Protein AF-A0A7Y8X0R3-F1 (afdb_monomer_lite)

pLDDT: mean 79.7, std 10.76, range [42.5, 95.06]

Sequence (80 aa):
MEALREVATACGWTERYACDDLGNLAHTTVPDHPSNGDHEPGGTLIRRVGRTLYEHDGRGRLVRRVGELLGGQRRTRAFT

Radius of gyration: 17.16 Å; chains: 1; bounding box: 36×33×45 Å

Secondary structure (DSSP, 8-state):
---EEEEEEETTEEEEEEE-TTS-EEEEE-TT-TT-EE---------EETTEEEEE-TTS-EEEEEEE-TTS-EEEEE--

Foldseek 3Di:
DDWDWDWDDDDNWIKIFTADPVRATQAIDGPPDPRHGGDDCPDPADQDDDQKGFDADPVRHTAKIWGQDPVRDIDIDGDD

Structure (mmCIF, N/CA/C/O backbone):
data_AF-A0A7Y8X0R3-F1
#
_entry.id   AF-A0A7Y8X0R3-F1
#
loop_
_atom_site.group_PDB
_atom_site.id
_atom_site.type_symbol
_atom_site.label_atom_id
_atom_site.label_alt_id
_atom_site.label_comp_id
_atom_site.label_asym_id
_atom_site.label_entity_id
_atom_site.label_seq_id
_atom_site.pdbx_PDB_ins_code
_atom_site.Cartn_x
_atom_site.Cartn_y
_atom_site.Cartn_z
_atom_site.occupancy
_atom_site.B_iso_or_equiv
_atom_site.auth_seq_id
_atom_site.auth_comp_id
_atom_site.auth_asym_id
_atom_site.auth_atom_id
_atom_site.pdbx_PDB_model_num
ATOM 1 N N . MET A 1 1 ? -4.203 -10.169 -21.802 1.00 42.50 1 MET A N 1
ATOM 2 C CA . MET A 1 1 ? -4.295 -9.587 -20.450 1.00 42.50 1 MET A CA 1
ATOM 3 C C . MET A 1 1 ? -3.546 -8.276 -20.498 1.00 42.50 1 MET A C 1
ATOM 5 O O . MET A 1 1 ? -2.413 -8.271 -20.966 1.00 42.50 1 MET A O 1
ATOM 9 N N . GLU A 1 2 ? -4.220 -7.176 -20.193 1.00 44.53 2 GLU A N 1
ATOM 10 C CA . GLU A 1 2 ? -3.741 -5.819 -20.457 1.00 44.53 2 GLU A CA 1
ATOM 11 C C . GLU A 1 2 ? -3.416 -5.166 -19.112 1.00 44.53 2 GLU A C 1
ATOM 13 O O . GLU A 1 2 ? -4.317 -4.867 -18.340 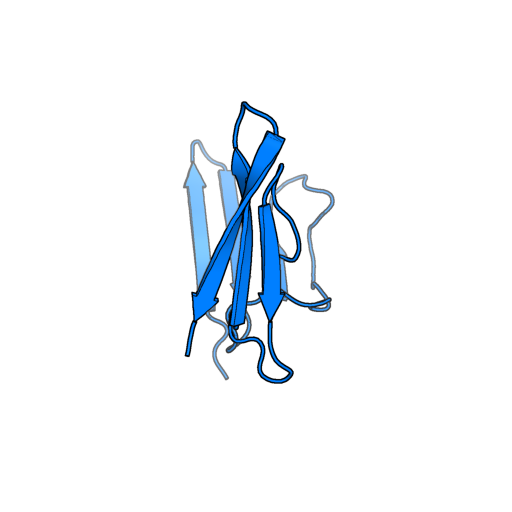1.00 44.53 2 GLU A O 1
ATOM 18 N N . ALA A 1 3 ? -2.127 -5.025 -18.794 1.00 56.00 3 ALA A N 1
ATOM 19 C CA . ALA A 1 3 ? -1.699 -4.372 -17.560 1.00 56.00 3 ALA A CA 1
ATOM 20 C C . ALA A 1 3 ? -2.186 -2.916 -17.544 1.00 56.00 3 ALA A C 1
ATOM 22 O O . ALA A 1 3 ? -2.005 -2.198 -18.534 1.00 56.00 3 ALA A O 1
ATOM 23 N N . LEU A 1 4 ? -2.772 -2.476 -16.429 1.00 58.81 4 LEU A N 1
ATOM 24 C CA . LEU A 1 4 ? -3.174 -1.084 -16.232 1.00 58.81 4 LEU A CA 1
ATOM 25 C C . LEU A 1 4 ? -1.913 -0.217 -16.153 1.00 58.81 4 LEU A C 1
ATOM 27 O O . LEU A 1 4 ? -1.033 -0.464 -15.329 1.00 58.81 4 LEU A O 1
ATOM 31 N N . ARG A 1 5 ? -1.805 0.767 -17.051 1.00 67.31 5 ARG A N 1
ATOM 32 C CA . ARG A 1 5 ? -0.630 1.637 -17.190 1.00 67.31 5 ARG A CA 1
ATOM 33 C C . ARG A 1 5 ? -0.947 3.024 -16.653 1.00 67.31 5 ARG A C 1
ATOM 35 O O . ARG A 1 5 ? -1.774 3.724 -17.233 1.00 67.31 5 ARG A O 1
ATOM 42 N N . GLU A 1 6 ? -0.255 3.428 -15.597 1.00 74.69 6 GLU A N 1
ATOM 43 C CA . GLU A 1 6 ? -0.266 4.804 -15.106 1.00 74.69 6 GLU A CA 1
ATOM 44 C C . GLU A 1 6 ? 1.007 5.521 -15.574 1.00 74.69 6 GLU A C 1
ATOM 46 O O . GLU A 1 6 ? 2.110 4.969 -15.523 1.00 74.69 6 GLU A O 1
ATOM 51 N N . VAL A 1 7 ? 0.850 6.745 -16.082 1.00 78.69 7 VAL A N 1
ATOM 52 C CA . VAL A 1 7 ? 1.954 7.572 -16.580 1.00 78.69 7 VAL A CA 1
ATOM 53 C C . VAL A 1 7 ? 1.867 8.940 -15.921 1.00 78.69 7 VAL A C 1
ATOM 55 O O . VAL A 1 7 ? 0.883 9.655 -16.108 1.00 78.69 7 VAL A O 1
ATOM 58 N N . ALA A 1 8 ? 2.913 9.313 -15.188 1.00 77.62 8 ALA A N 1
ATOM 59 C CA . ALA A 1 8 ? 3.064 10.644 -14.613 1.00 77.62 8 ALA A CA 1
ATOM 60 C C . ALA A 1 8 ? 4.122 11.423 -15.403 1.00 77.62 8 ALA A C 1
ATOM 62 O O . ALA A 1 8 ? 5.145 10.875 -15.818 1.00 77.62 8 ALA A O 1
ATOM 63 N N . THR A 1 9 ? 3.878 12.707 -15.669 1.00 80.00 9 THR A N 1
ATOM 64 C CA . THR A 1 9 ? 4.821 13.566 -16.402 1.00 80.00 9 THR A CA 1
ATOM 65 C C . THR A 1 9 ? 4.931 14.926 -15.730 1.00 80.00 9 THR A C 1
ATOM 67 O O . THR A 1 9 ? 3.921 15.584 -15.490 1.00 80.00 9 THR A O 1
ATOM 70 N N . ALA A 1 10 ? 6.162 15.362 -15.459 1.00 70.69 10 ALA A N 1
ATOM 71 C CA . ALA A 1 10 ? 6.460 16.686 -14.922 1.00 70.69 10 ALA A CA 1
ATOM 72 C C . ALA A 1 10 ? 7.850 17.147 -15.382 1.00 70.69 10 ALA A C 1
ATOM 74 O O . ALA A 1 10 ? 8.803 16.383 -15.314 1.00 70.69 10 ALA A O 1
ATOM 75 N N . CYS A 1 11 ? 7.977 18.396 -15.842 1.00 78.62 11 CYS A N 1
ATOM 76 C CA . CYS A 1 11 ? 9.263 19.065 -16.109 1.00 78.62 11 CYS A CA 1
ATOM 77 C C . CYS A 1 11 ? 10.302 18.236 -16.903 1.00 78.62 11 CYS A C 1
ATOM 79 O O . CYS A 1 11 ? 11.476 18.213 -16.549 1.00 78.62 11 CYS A O 1
ATOM 81 N N . GLY A 1 12 ? 9.883 17.550 -17.974 1.00 79.25 12 GLY A N 1
ATOM 82 C CA . GLY A 1 12 ? 10.780 16.733 -18.811 1.00 79.25 12 GLY A CA 1
ATOM 83 C C . GLY A 1 12 ? 11.084 15.336 -18.260 1.00 79.25 12 GLY A C 1
ATOM 84 O O . GLY A 1 12 ? 11.835 14.584 -18.875 1.00 79.25 12 GLY A O 1
ATOM 85 N N . TRP A 1 13 ? 10.474 14.970 -17.137 1.00 74.88 13 TRP A N 1
ATOM 86 C CA . TRP A 1 13 ? 10.576 13.659 -16.521 1.00 74.88 13 TRP A CA 1
ATOM 87 C C . TRP A 1 13 ? 9.278 12.873 -16.706 1.00 74.88 13 TRP A C 1
ATOM 89 O O . TRP A 1 13 ? 8.177 13.432 -16.676 1.00 74.88 13 TRP A O 1
ATOM 99 N N . THR A 1 14 ? 9.414 11.572 -16.949 1.00 82.06 14 THR A N 1
ATOM 100 C CA . THR A 1 14 ? 8.293 10.660 -17.189 1.00 82.06 14 THR A CA 1
ATOM 101 C C . THR A 1 14 ? 8.491 9.400 -16.373 1.00 82.06 14 THR A C 1
ATOM 103 O O . THR A 1 14 ? 9.475 8.689 -16.563 1.00 82.06 14 THR A O 1
ATOM 106 N N . GLU A 1 15 ? 7.517 9.107 -15.525 1.00 84.50 15 GLU A N 1
ATOM 107 C CA . GLU A 1 15 ? 7.430 7.848 -14.798 1.00 84.50 15 GLU A CA 1
ATOM 108 C C . GLU A 1 15 ? 6.352 6.974 -15.411 1.00 84.50 15 GLU A C 1
ATOM 110 O O . GLU A 1 15 ? 5.299 7.464 -15.837 1.00 84.50 15 GLU A O 1
ATOM 115 N N . ARG A 1 16 ? 6.606 5.669 -15.447 1.00 86.38 16 ARG A N 1
ATOM 116 C CA . ARG A 1 16 ? 5.627 4.679 -15.881 1.00 86.38 16 ARG A CA 1
ATOM 117 C C . ARG A 1 16 ? 5.503 3.592 -14.839 1.00 86.38 16 ARG A C 1
ATOM 119 O O . ARG A 1 16 ? 6.503 3.011 -14.417 1.00 86.38 16 ARG A O 1
ATOM 126 N N . TYR A 1 17 ? 4.261 3.278 -14.524 1.00 81.12 17 TYR A N 1
ATOM 127 C CA . TYR A 1 17 ? 3.893 2.234 -13.592 1.00 81.12 17 TYR A CA 1
ATOM 128 C C . TYR A 1 17 ? 2.939 1.275 -14.294 1.00 81.12 17 TYR A C 1
ATOM 130 O O . TYR A 1 17 ? 1.989 1.700 -14.956 1.00 81.12 17 TYR A O 1
ATOM 138 N N . ALA A 1 18 ? 3.212 -0.021 -14.186 1.00 80.19 18 ALA A N 1
ATOM 139 C CA . ALA A 1 18 ? 2.270 -1.055 -14.579 1.00 80.19 18 ALA A CA 1
ATOM 140 C C . ALA A 1 18 ? 1.749 -1.732 -13.321 1.00 80.19 18 ALA A C 1
ATOM 142 O O . ALA A 1 18 ? 2.541 -2.155 -12.477 1.00 80.19 18 ALA A O 1
ATOM 143 N N . CYS A 1 19 ? 0.432 -1.848 -13.226 1.00 75.88 19 CYS A N 1
ATOM 144 C CA . CYS A 1 19 ? -0.222 -2.589 -12.167 1.00 75.88 19 CYS A CA 1
ATOM 145 C C . CYS A 1 19 ? -0.789 -3.903 -12.708 1.00 75.88 19 CYS A C 1
ATOM 147 O O . CYS A 1 19 ? -1.194 -3.987 -13.873 1.00 75.88 19 CYS A O 1
ATOM 149 N N . ASP A 1 20 ? -0.813 -4.923 -11.856 1.00 73.94 20 ASP A N 1
ATOM 150 C CA . ASP A 1 20 ? -1.559 -6.148 -12.124 1.00 73.94 20 ASP A CA 1
ATOM 151 C C . ASP A 1 20 ? -3.079 -5.931 -11.972 1.00 73.94 20 ASP A C 1
ATOM 153 O O . ASP A 1 20 ? -3.549 -4.859 -11.580 1.00 73.94 20 ASP A O 1
ATOM 157 N N . ASP A 1 21 ? -3.861 -6.968 -12.276 1.00 65.25 21 ASP A N 1
ATOM 158 C CA . ASP A 1 21 ? -5.330 -6.925 -12.234 1.00 65.25 21 ASP A CA 1
ATOM 159 C C . ASP A 1 21 ? -5.900 -6.694 -10.817 1.00 65.25 21 ASP A C 1
ATOM 161 O O . ASP A 1 21 ? -7.075 -6.357 -10.663 1.00 65.25 21 ASP A O 1
ATOM 165 N N . LEU A 1 22 ? -5.086 -6.871 -9.770 1.00 66.50 22 LEU A N 1
ATOM 166 C CA . LEU A 1 22 ? -5.447 -6.626 -8.370 1.00 66.50 22 LEU A CA 1
ATOM 167 C C . LEU A 1 22 ? -5.053 -5.212 -7.910 1.00 66.50 22 LEU A C 1
ATOM 169 O O . LEU A 1 22 ? -5.339 -4.840 -6.770 1.00 66.50 22 LEU A O 1
ATOM 173 N N . GLY A 1 23 ? -4.423 -4.424 -8.786 1.00 67.62 23 GLY A N 1
ATOM 174 C CA . GLY A 1 23 ? -3.945 -3.075 -8.500 1.00 67.62 23 GLY A CA 1
ATOM 175 C C . GLY A 1 23 ? -2.589 -3.037 -7.793 1.00 67.62 23 GLY A C 1
ATOM 176 O O . GLY A 1 23 ? -2.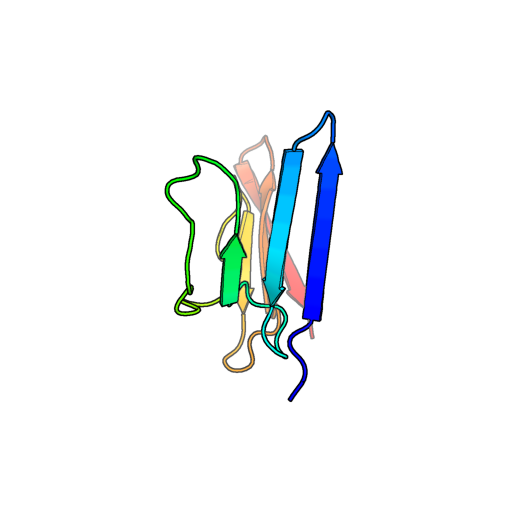225 -1.997 -7.243 1.00 67.62 23 GLY A O 1
ATOM 177 N N . ASN A 1 24 ? -1.835 -4.139 -7.780 1.00 72.31 24 ASN A N 1
ATOM 178 C CA . ASN A 1 24 ? -0.484 -4.158 -7.229 1.00 72.31 24 ASN A CA 1
ATOM 179 C C . ASN A 1 24 ? 0.507 -3.612 -8.253 1.00 72.31 24 ASN A C 1
ATOM 181 O O . ASN A 1 24 ? 0.412 -3.938 -9.434 1.00 72.31 24 ASN A O 1
ATOM 185 N N . LEU A 1 25 ? 1.497 -2.843 -7.794 1.00 76.25 25 LEU A N 1
ATOM 186 C CA . LEU A 1 25 ? 2.592 -2.396 -8.647 1.00 76.25 25 LEU A CA 1
ATOM 187 C C . LEU A 1 25 ? 3.404 -3.610 -9.122 1.00 76.25 25 LEU A C 1
ATOM 189 O O . LEU A 1 25 ? 3.976 -4.328 -8.306 1.00 76.25 25 LEU A O 1
ATOM 193 N N . ALA A 1 26 ? 3.428 -3.825 -10.435 1.00 82.88 26 ALA A N 1
ATOM 194 C CA . ALA A 1 26 ? 4.062 -4.963 -11.097 1.00 82.88 26 ALA A CA 1
ATOM 195 C C . ALA A 1 26 ? 5.311 -4.555 -11.892 1.00 82.88 26 ALA A C 1
ATOM 197 O O . ALA A 1 26 ? 6.225 -5.357 -12.052 1.00 82.88 26 ALA A O 1
ATOM 198 N N . HIS A 1 27 ? 5.376 -3.314 -12.382 1.00 81.19 27 HIS A N 1
ATOM 199 C CA . HIS A 1 27 ? 6.550 -2.800 -13.085 1.00 81.19 27 HIS A CA 1
ATOM 200 C C . HIS A 1 27 ? 6.721 -1.300 -12.875 1.00 81.19 27 HIS A C 1
ATOM 202 O O . HIS A 1 27 ? 5.742 -0.552 -12.905 1.00 81.19 27 HIS A O 1
ATOM 208 N N . THR A 1 28 ? 7.970 -0.859 -12.736 1.00 86.81 28 THR A N 1
ATOM 209 C CA . THR A 1 28 ? 8.329 0.557 -12.600 1.00 86.81 28 THR A CA 1
ATOM 210 C C . THR A 1 28 ? 9.391 0.945 -13.625 1.00 86.81 28 THR A C 1
ATOM 212 O O . THR A 1 28 ? 10.433 0.300 -13.731 1.00 86.81 28 THR A O 1
ATOM 215 N N . THR A 1 29 ? 9.149 2.026 -14.363 1.00 87.88 29 THR A N 1
ATOM 216 C CA . THR A 1 29 ? 10.144 2.674 -15.225 1.00 87.88 29 THR A CA 1
ATOM 217 C C . THR A 1 29 ? 10.231 4.153 -14.877 1.00 87.88 29 THR A C 1
ATOM 219 O O . THR A 1 29 ? 9.359 4.944 -15.236 1.00 87.88 29 THR A O 1
ATOM 222 N N . VAL A 1 30 ? 11.313 4.526 -14.207 1.00 86.12 30 VAL A N 1
ATOM 223 C CA . VAL A 1 30 ? 11.609 5.880 -13.752 1.00 86.12 30 VAL A CA 1
ATOM 224 C C . VAL A 1 30 ? 13.078 6.194 -14.068 1.00 86.12 30 VAL A C 1
ATOM 226 O O . VAL A 1 30 ? 13.969 5.435 -13.683 1.00 86.12 30 VAL A O 1
ATOM 229 N N . PRO A 1 31 ? 13.387 7.285 -14.784 1.00 85.12 31 PRO A N 1
ATOM 230 C CA . PRO A 1 31 ? 14.769 7.672 -15.053 1.00 85.12 31 PRO A CA 1
ATOM 231 C C . PRO A 1 31 ? 15.593 7.809 -13.761 1.00 85.12 31 PRO A C 1
ATOM 233 O O . PRO A 1 31 ? 15.160 8.493 -12.838 1.00 85.12 31 PRO A O 1
ATOM 236 N N . ASP A 1 32 ? 16.772 7.175 -13.726 1.00 83.69 32 ASP A N 1
ATOM 237 C CA . ASP A 1 32 ? 17.755 7.238 -12.624 1.00 83.69 32 ASP A CA 1
ATOM 238 C C . ASP A 1 32 ? 17.264 6.724 -11.250 1.00 83.69 32 ASP A C 1
ATOM 240 O O . ASP A 1 32 ? 17.820 7.064 -10.210 1.00 83.69 32 ASP A O 1
ATOM 244 N N . HIS A 1 33 ? 16.224 5.880 -11.218 1.00 80.25 33 HIS A N 1
ATOM 245 C CA . HIS A 1 33 ? 15.668 5.367 -9.964 1.00 80.25 33 HIS A CA 1
ATOM 246 C C . HIS A 1 33 ? 16.099 3.917 -9.663 1.00 80.25 33 HIS A C 1
ATOM 248 O O . HIS A 1 33 ? 16.003 3.052 -10.541 1.00 80.25 33 HIS A O 1
ATOM 254 N N . PRO A 1 34 ? 16.496 3.591 -8.414 1.00 78.38 34 PRO A N 1
ATOM 255 C CA . PRO A 1 34 ? 16.925 2.239 -8.035 1.00 78.38 34 PRO A CA 1
ATOM 256 C C . PRO A 1 34 ? 15.799 1.192 -8.063 1.00 78.38 34 PRO A C 1
ATOM 258 O O . PRO A 1 34 ? 16.078 -0.001 -8.093 1.00 78.38 34 PRO A O 1
ATOM 261 N N . SER A 1 35 ? 14.535 1.619 -8.065 1.00 74.50 35 SER A N 1
ATOM 262 C CA . SER A 1 35 ? 13.358 0.727 -8.078 1.00 74.50 35 SER A CA 1
ATOM 263 C C . SER A 1 35 ? 12.844 0.367 -9.479 1.00 74.50 35 SER A C 1
ATOM 265 O O . SER A 1 35 ? 11.705 -0.084 -9.607 1.00 74.50 35 SER A O 1
ATOM 267 N N . ASN A 1 36 ? 13.640 0.596 -10.526 1.00 84.00 36 ASN A N 1
ATOM 268 C CA . ASN A 1 36 ? 13.292 0.197 -11.889 1.00 84.00 36 ASN A CA 1
ATOM 269 C C . ASN A 1 36 ? 13.221 -1.322 -12.051 1.00 84.00 36 ASN A C 1
ATOM 271 O O . ASN A 1 36 ? 14.067 -2.044 -11.528 1.00 84.00 36 ASN A O 1
ATOM 275 N N . GLY A 1 37 ? 12.272 -1.784 -12.865 1.00 85.56 37 GLY A N 1
ATOM 276 C CA . GLY A 1 37 ? 12.120 -3.190 -13.232 1.00 85.56 37 GLY A CA 1
ATOM 277 C C . GLY A 1 37 ? 10.811 -3.803 -12.754 1.00 85.56 37 GLY A C 1
ATOM 278 O O . GLY A 1 37 ? 9.886 -3.090 -12.357 1.00 85.56 37 GLY A O 1
ATOM 279 N N . ASP A 1 38 ? 10.741 -5.130 -12.848 1.00 82.44 38 ASP A N 1
ATOM 280 C CA . ASP A 1 38 ? 9.600 -5.928 -12.406 1.00 82.44 38 ASP A CA 1
ATOM 281 C C . ASP A 1 38 ? 9.581 -6.045 -10.880 1.00 82.44 38 ASP A C 1
ATOM 283 O O . ASP A 1 38 ? 10.615 -6.204 -10.230 1.00 82.44 38 ASP A O 1
ATOM 287 N N . HIS A 1 39 ? 8.385 -5.959 -10.309 1.00 73.94 39 HIS A N 1
ATOM 288 C CA . HIS A 1 39 ? 8.148 -6.097 -8.879 1.00 73.94 39 HIS A CA 1
ATOM 289 C C . HIS A 1 39 ? 7.417 -7.415 -8.660 1.00 73.94 39 HIS A C 1
ATOM 291 O O . HIS A 1 39 ? 6.341 -7.625 -9.216 1.00 73.94 39 HIS A O 1
ATOM 297 N N . GLU A 1 40 ? 7.979 -8.299 -7.834 1.00 69.56 40 GLU A N 1
ATOM 298 C CA . GLU A 1 40 ? 7.204 -9.416 -7.298 1.00 69.56 40 GLU A CA 1
ATOM 299 C C . GLU A 1 40 ? 6.257 -8.858 -6.226 1.00 69.56 40 GLU A C 1
ATOM 301 O O . GLU A 1 40 ? 6.727 -8.329 -5.210 1.00 69.56 40 GLU A O 1
ATOM 306 N N . PRO A 1 41 ? 4.928 -8.927 -6.418 1.00 60.88 41 PRO A N 1
ATOM 307 C CA . PRO A 1 41 ? 3.996 -8.368 -5.456 1.00 60.88 41 PRO A CA 1
ATOM 308 C C . PRO A 1 41 ? 4.073 -9.144 -4.133 1.00 60.88 41 PRO A C 1
ATOM 310 O O . PRO A 1 41 ? 3.501 -10.218 -3.969 1.00 60.88 41 PRO A O 1
ATOM 313 N N . GLY A 1 42 ? 4.747 -8.554 -3.143 1.00 57.50 42 GLY A N 1
ATOM 314 C CA . GLY A 1 42 ? 4.856 -9.056 -1.765 1.00 57.50 42 GLY A CA 1
ATOM 315 C C . GLY A 1 42 ? 3.622 -8.785 -0.889 1.00 57.50 42 GLY A C 1
ATOM 316 O O . GLY A 1 42 ? 3.710 -8.842 0.338 1.00 57.50 42 GLY A O 1
ATOM 317 N N . GLY A 1 43 ? 2.482 -8.469 -1.512 1.00 66.0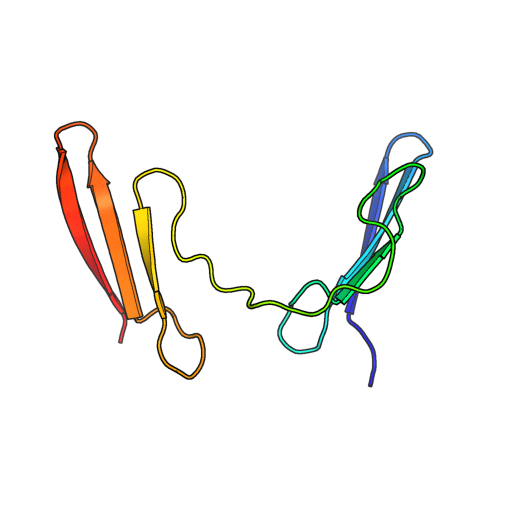6 43 GLY A N 1
ATOM 318 C CA . GLY A 1 43 ? 1.235 -8.0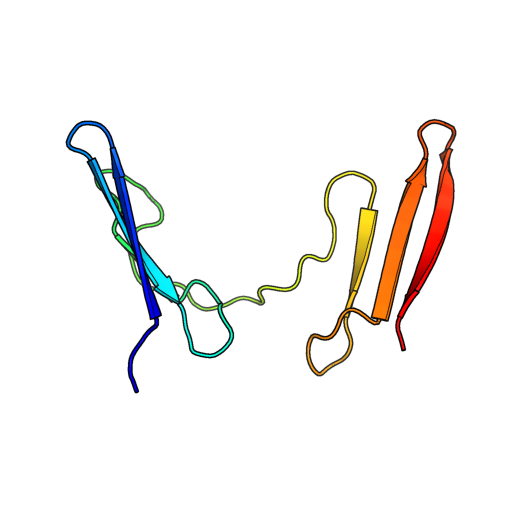54 -0.871 1.00 66.06 43 GLY A CA 1
ATOM 319 C C . GLY A 1 43 ? 1.079 -6.530 -0.772 1.00 66.06 43 GLY A C 1
ATOM 320 O O . GLY A 1 43 ? 1.941 -5.826 -0.259 1.00 66.06 43 GLY A O 1
ATOM 321 N N . THR A 1 44 ? -0.064 -6.016 -1.227 1.00 65.75 44 THR A N 1
ATOM 322 C CA . THR A 1 44 ? -0.441 -4.582 -1.223 1.00 65.75 44 THR A CA 1
ATOM 323 C C . THR A 1 44 ? -1.160 -4.119 0.032 1.00 65.75 44 THR A C 1
ATOM 325 O O . THR A 1 44 ? -1.533 -2.951 0.166 1.00 65.75 44 THR A O 1
ATOM 328 N N . LEU A 1 45 ? -1.395 -5.031 0.970 1.00 74.94 45 LEU A N 1
ATOM 329 C CA . LEU A 1 45 ? -2.215 -4.735 2.128 1.00 74.94 45 LEU A CA 1
ATOM 330 C C . LEU A 1 45 ? -1.398 -3.943 3.135 1.00 74.94 45 LEU A C 1
ATOM 332 O O . LEU A 1 45 ? -0.486 -4.452 3.790 1.00 74.94 45 LEU A O 1
ATOM 336 N N . ILE A 1 46 ? -1.763 -2.676 3.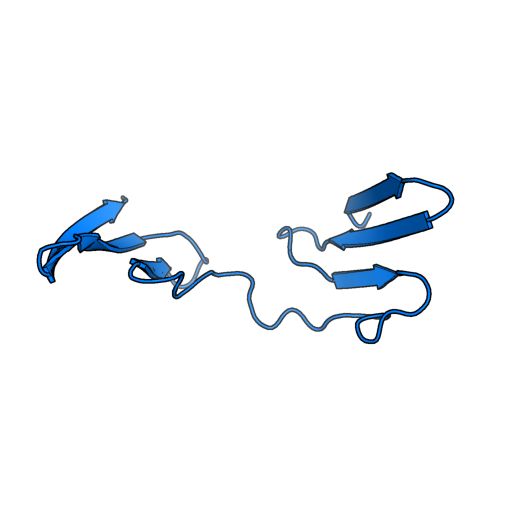276 1.00 78.56 46 ILE A N 1
ATOM 337 C CA . ILE A 1 46 ? -1.244 -1.823 4.331 1.00 78.56 46 ILE A CA 1
ATOM 338 C C . ILE A 1 46 ? -1.602 -2.471 5.667 1.00 78.56 46 ILE A C 1
ATOM 340 O O . ILE A 1 46 ? -2.771 -2.577 5.999 1.00 78.56 46 ILE A O 1
ATOM 344 N N . ARG A 1 47 ? -0.604 -2.869 6.462 1.00 83.88 47 ARG A N 1
ATOM 345 C CA . ARG A 1 47 ? -0.817 -3.426 7.817 1.00 83.88 47 ARG A CA 1
ATOM 346 C C . ARG A 1 47 ? -0.666 -2.371 8.909 1.00 83.88 47 ARG A C 1
ATOM 348 O O . ARG A 1 47 ? -1.266 -2.483 9.979 1.00 83.88 47 ARG A O 1
ATOM 355 N N . ARG A 1 48 ? 0.133 -1.329 8.652 1.00 83.25 48 ARG A N 1
ATOM 356 C CA . ARG A 1 48 ? 0.372 -0.221 9.581 1.00 83.25 48 ARG A CA 1
ATOM 357 C C . ARG A 1 48 ? 0.754 1.057 8.842 1.00 83.25 48 ARG A C 1
ATOM 359 O O . ARG A 1 48 ? 1.639 1.030 7.999 1.00 83.25 48 ARG A O 1
ATOM 366 N N . VAL A 1 49 ? 0.150 2.177 9.234 1.00 87.69 49 VAL A N 1
ATOM 367 C CA . VAL A 1 49 ? 0.588 3.535 8.862 1.00 87.69 49 VAL A CA 1
ATOM 368 C C . VAL A 1 49 ? 0.533 4.404 10.109 1.00 87.69 49 VAL A C 1
ATOM 370 O O . VAL A 1 49 ? -0.517 4.530 10.747 1.00 87.69 49 VAL A O 1
ATOM 373 N N . GLY A 1 50 ? 1.677 4.975 10.488 1.00 89.44 50 GLY A N 1
ATOM 374 C CA . GLY A 1 50 ? 1.819 5.736 11.728 1.00 89.44 50 GLY A CA 1
ATOM 375 C C . GLY A 1 50 ? 1.324 4.950 12.952 1.00 89.44 50 GLY A C 1
ATOM 376 O O . GLY A 1 50 ? 1.817 3.860 13.265 1.00 89.44 50 GLY A O 1
ATOM 377 N N . ARG A 1 51 ? 0.315 5.506 13.636 1.00 90.25 51 ARG A N 1
ATOM 378 C CA . ARG A 1 51 ? -0.327 4.926 14.833 1.00 90.25 51 ARG A CA 1
ATOM 379 C C . ARG A 1 51 ? -1.600 4.123 14.525 1.00 90.25 51 ARG A C 1
ATOM 381 O O . ARG A 1 51 ? -2.404 3.877 15.421 1.00 90.25 51 ARG A O 1
ATOM 388 N N . THR A 1 52 ? -1.814 3.750 13.262 1.00 88.38 52 THR A N 1
ATOM 389 C CA . THR A 1 52 ? -2.981 2.969 12.833 1.00 88.38 52 THR A CA 1
ATOM 390 C C . THR A 1 52 ? -2.564 1.601 12.312 1.00 88.38 52 THR A C 1
ATOM 392 O O . THR A 1 52 ? -1.670 1.506 11.475 1.00 88.38 52 THR A O 1
ATOM 395 N N . LEU A 1 53 ? -3.238 0.559 12.791 1.00 90.38 53 LEU A N 1
ATOM 396 C CA . LEU A 1 53 ? -3.121 -0.825 12.345 1.00 90.38 53 LEU A CA 1
ATOM 397 C C . LEU A 1 53 ? -4.345 -1.219 11.523 1.00 90.38 53 LEU A C 1
ATOM 399 O O . LEU A 1 53 ? -5.464 -0.799 11.830 1.00 90.38 53 LEU A O 1
ATOM 403 N N . TYR A 1 54 ? -4.115 -2.047 10.517 1.00 84.81 54 TYR A N 1
ATOM 404 C CA . TYR A 1 54 ? -5.111 -2.517 9.567 1.00 84.81 54 TYR A CA 1
ATOM 405 C C . TYR A 1 54 ? -5.002 -4.040 9.472 1.00 84.81 54 TYR A C 1
ATOM 407 O O . TYR A 1 54 ? -3.911 -4.587 9.301 1.00 84.81 54 TYR A O 1
ATOM 415 N N . GLU A 1 55 ? -6.126 -4.727 9.635 1.00 86.75 55 GLU A N 1
ATOM 416 C CA . GLU A 1 55 ? -6.217 -6.181 9.530 1.00 86.75 55 GLU A CA 1
ATOM 417 C C . GLU A 1 55 ? -7.116 -6.541 8.364 1.00 86.75 55 GLU A C 1
ATOM 419 O O . GLU A 1 55 ? -8.197 -5.969 8.200 1.00 86.75 55 GLU A O 1
ATOM 424 N N . HIS A 1 56 ? -6.657 -7.507 7.580 1.00 83.75 56 HIS A N 1
ATOM 425 C CA . HIS A 1 56 ? -7.318 -7.962 6.374 1.00 83.75 56 HIS A CA 1
ATOM 426 C C . HIS A 1 56 ? -7.644 -9.450 6.485 1.00 83.75 56 HIS A C 1
ATOM 428 O O . HIS A 1 56 ? -6.922 -10.193 7.154 1.00 83.75 56 HIS A O 1
ATOM 434 N N . ASP A 1 57 ? -8.729 -9.884 5.848 1.00 81.00 57 ASP A N 1
ATOM 435 C CA . ASP A 1 57 ? -9.053 -11.306 5.735 1.00 81.00 57 ASP A CA 1
ATOM 436 C C . ASP A 1 57 ? -8.172 -12.019 4.692 1.00 81.00 57 ASP A C 1
ATOM 438 O O . ASP A 1 57 ? -7.382 -11.401 3.978 1.00 81.00 57 ASP A O 1
ATOM 442 N N . GLY A 1 58 ? -8.325 -13.342 4.571 1.00 72.50 58 GLY A N 1
ATOM 443 C CA . GLY A 1 58 ? -7.593 -14.146 3.583 1.00 72.50 58 GLY A CA 1
ATOM 444 C C . GLY A 1 58 ? -7.917 -13.821 2.117 1.00 72.50 58 GLY A C 1
ATOM 445 O O . GLY A 1 58 ? -7.277 -14.369 1.228 1.00 72.50 58 GLY A O 1
ATOM 446 N N . ARG A 1 59 ? -8.900 -12.945 1.855 1.00 78.12 59 ARG A N 1
ATOM 447 C CA . ARG A 1 59 ? -9.240 -12.405 0.528 1.00 78.12 59 ARG A CA 1
ATOM 448 C C . ARG A 1 59 ? -8.759 -10.958 0.350 1.00 78.12 59 ARG A C 1
ATOM 450 O O . ARG A 1 59 ? -9.082 -10.333 -0.654 1.00 78.12 59 ARG A O 1
ATOM 457 N N . GLY A 1 60 ? -8.026 -10.414 1.321 1.00 74.12 60 GLY A N 1
ATOM 458 C CA . GLY A 1 60 ? -7.458 -9.069 1.294 1.00 74.12 60 GLY A CA 1
ATOM 459 C C . GLY A 1 60 ? -8.405 -7.935 1.695 1.00 74.12 60 GLY A C 1
ATOM 460 O O . GLY A 1 60 ? -8.007 -6.769 1.661 1.00 74.12 60 GLY A O 1
ATOM 461 N N . ARG A 1 61 ? -9.635 -8.225 2.130 1.00 80.69 61 ARG A N 1
ATOM 462 C CA . ARG A 1 61 ? -10.594 -7.185 2.539 1.00 80.69 61 ARG A CA 1
ATOM 463 C C . ARG A 1 61 ? -10.267 -6.670 3.930 1.00 80.69 61 ARG A C 1
ATOM 465 O O . ARG A 1 61 ? -9.995 -7.465 4.825 1.00 80.69 61 ARG A O 1
ATOM 472 N N . LEU A 1 62 ? -10.339 -5.354 4.126 1.00 83.62 62 LEU A N 1
ATOM 473 C CA . LEU A 1 62 ? -10.143 -4.734 5.436 1.00 83.62 62 LEU A CA 1
ATOM 474 C C . LEU A 1 62 ? -11.270 -5.149 6.393 1.00 83.62 62 LEU A C 1
ATOM 476 O O . LEU A 1 62 ? -12.421 -4.781 6.182 1.00 83.62 62 LEU A O 1
ATOM 480 N N . VAL A 1 63 ? -10.928 -5.857 7.469 1.00 91.94 63 VAL A N 1
ATOM 481 C CA . VAL A 1 63 ? -11.883 -6.309 8.500 1.00 91.94 63 VAL A CA 1
ATOM 482 C C . VAL A 1 63 ? -11.770 -5.513 9.797 1.00 91.94 63 VAL A C 1
ATOM 484 O O . VAL A 1 63 ? -12.757 -5.351 10.519 1.00 91.94 63 VAL A O 1
ATOM 487 N N . ARG A 1 64 ? -10.589 -4.952 10.095 1.00 92.06 64 ARG A N 1
ATOM 488 C CA . ARG A 1 64 ? -10.383 -4.125 11.291 1.00 92.06 64 ARG A CA 1
ATOM 489 C C . ARG A 1 64 ? -9.420 -2.981 11.035 1.00 92.06 64 ARG A C 1
ATOM 491 O O . ARG A 1 64 ? -8.368 -3.154 10.431 1.00 92.06 64 ARG A O 1
ATOM 498 N N . ARG A 1 65 ? -9.745 -1.819 11.594 1.00 93.56 65 ARG A N 1
ATOM 499 C CA . ARG A 1 65 ? -8.838 -0.679 11.730 1.00 93.56 65 ARG A CA 1
ATOM 500 C C . ARG A 1 65 ? -8.720 -0.298 13.194 1.00 93.56 65 ARG A C 1
ATOM 502 O O . ARG A 1 65 ? -9.730 -0.117 13.870 1.00 93.56 65 ARG A O 1
ATOM 509 N N . VAL A 1 66 ? -7.496 -0.116 13.671 1.00 95.06 66 VAL A N 1
ATOM 510 C CA . VAL A 1 66 ? -7.224 0.290 15.049 1.00 95.06 66 VAL A CA 1
ATOM 511 C C . VAL A 1 66 ? -6.295 1.494 15.057 1.00 95.06 66 VAL A C 1
ATOM 513 O O . VAL A 1 66 ? -5.136 1.359 14.688 1.00 95.06 66 VAL A O 1
ATOM 516 N N . GLY A 1 67 ? -6.784 2.660 15.472 1.00 93.50 67 GLY A N 1
ATOM 517 C CA . GLY A 1 67 ? -5.994 3.891 15.572 1.00 93.50 67 GLY A CA 1
ATOM 518 C C . GLY A 1 67 ? -5.737 4.295 17.020 1.00 93.50 67 GLY A C 1
ATOM 519 O O . GLY A 1 67 ? -6.630 4.181 17.858 1.00 93.50 67 GLY A O 1
ATOM 520 N N . GLU A 1 68 ? -4.541 4.790 17.317 1.00 91.44 68 GLU A N 1
ATOM 521 C CA . GLU A 1 68 ? -4.238 5.456 18.587 1.00 91.44 68 GLU A CA 1
ATOM 522 C C . GLU A 1 68 ? -4.462 6.968 18.456 1.00 91.44 68 GLU A C 1
ATOM 524 O O . GLU A 1 68 ? -3.941 7.613 17.543 1.00 91.44 68 GLU A O 1
ATOM 529 N N . LEU A 1 69 ? -5.262 7.529 19.359 1.00 86.94 69 LEU A N 1
ATOM 530 C CA . LEU A 1 69 ? -5.469 8.967 19.483 1.00 86.94 69 LEU A CA 1
ATOM 531 C C . LEU A 1 69 ? -4.257 9.621 20.156 1.00 86.94 69 LEU A C 1
ATOM 533 O O . LEU A 1 69 ? -3.456 8.965 20.816 1.00 86.94 69 LEU A O 1
ATOM 537 N N . LEU A 1 70 ? -4.151 10.946 20.041 1.00 83.62 70 LEU A N 1
ATOM 538 C CA . LEU A 1 70 ? -3.039 11.707 20.623 1.00 83.62 70 LEU A CA 1
ATOM 539 C C . LEU A 1 70 ? -2.918 11.532 22.149 1.00 83.62 70 LEU A C 1
ATOM 541 O O . LEU A 1 70 ? -1.810 11.585 22.669 1.00 83.62 70 LEU A O 1
ATOM 545 N N . GLY A 1 71 ? -4.025 11.240 22.841 1.00 86.56 71 GLY A N 1
ATOM 546 C CA . GLY A 1 71 ? -4.050 10.918 24.272 1.00 86.56 71 GLY A CA 1
ATOM 547 C C . GLY A 1 71 ? -3.782 9.447 24.625 1.00 86.56 71 GLY A C 1
ATOM 548 O O . GLY A 1 71 ? -4.113 9.035 25.728 1.00 86.56 71 GLY A O 1
ATOM 549 N N . GLY A 1 72 ? -3.286 8.621 23.697 1.00 83.94 72 GLY A N 1
ATOM 550 C CA . GLY A 1 72 ? -3.016 7.190 23.923 1.00 83.94 72 GLY A CA 1
ATOM 551 C C . GLY A 1 72 ? -4.252 6.282 23.867 1.00 83.94 72 GLY A C 1
ATOM 552 O O . GLY A 1 72 ? -4.129 5.061 23.807 1.00 83.94 72 GLY A O 1
ATOM 553 N N . GLN A 1 73 ? -5.457 6.857 23.823 1.00 91.12 73 GLN A N 1
ATOM 554 C CA . GLN A 1 73 ? -6.696 6.095 23.687 1.00 91.12 73 GLN A CA 1
ATOM 555 C C . GLN A 1 73 ? -6.751 5.379 22.335 1.00 91.12 73 GLN A C 1
ATOM 557 O O . GLN A 1 73 ? -6.627 5.997 21.276 1.00 91.12 73 GLN A O 1
ATOM 562 N N . ARG A 1 74 ? -7.031 4.078 22.360 1.00 93.25 74 ARG A N 1
ATOM 563 C CA . ARG A 1 74 ? -7.163 3.262 21.153 1.00 93.25 74 ARG A CA 1
ATOM 564 C C . ARG A 1 74 ? -8.618 3.221 20.687 1.00 93.25 74 ARG A C 1
ATOM 566 O O . ARG A 1 74 ? -9.526 2.975 21.479 1.00 93.25 74 ARG A O 1
ATOM 573 N N . ARG A 1 75 ? -8.850 3.472 19.399 1.00 93.38 75 ARG A N 1
ATOM 574 C CA . ARG A 1 75 ? -10.155 3.350 18.739 1.00 93.38 75 ARG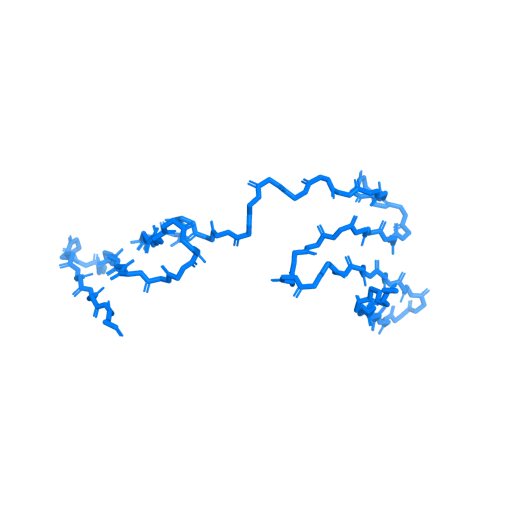 A CA 1
ATOM 575 C C . ARG A 1 75 ? -10.122 2.230 17.713 1.00 93.38 75 ARG A C 1
ATOM 577 O O . ARG A 1 75 ? -9.291 2.246 16.808 1.00 93.38 75 ARG A O 1
ATOM 584 N N . THR A 1 76 ? -11.070 1.309 17.836 1.00 94.88 76 THR A N 1
ATOM 585 C CA . THR A 1 76 ? -11.249 0.183 16.917 1.00 94.88 76 THR A CA 1
ATOM 586 C C . THR A 1 76 ? -12.495 0.396 16.073 1.00 94.88 76 THR A C 1
ATOM 588 O O . THR A 1 76 ? -13.547 0.764 16.592 1.00 94.88 76 THR A O 1
ATOM 591 N N . ARG A 1 77 ? -12.377 0.139 14.772 1.00 92.88 77 ARG A N 1
ATOM 592 C CA . ARG A 1 77 ? -13.493 0.071 13.832 1.00 92.88 77 ARG A CA 1
ATOM 593 C C . ARG A 1 77 ? -13.457 -1.283 13.136 1.00 92.88 77 ARG A C 1
ATOM 595 O O . ARG A 1 77 ? -12.423 -1.648 12.580 1.00 92.88 77 ARG A O 1
ATOM 602 N N . ALA A 1 78 ? -14.563 -2.012 13.214 1.00 92.25 78 ALA A N 1
ATOM 603 C CA . ALA A 1 78 ? -14.769 -3.257 12.488 1.00 92.25 78 ALA A CA 1
ATOM 604 C C . ALA A 1 78 ? -15.622 -2.980 11.246 1.00 92.25 78 ALA A C 1
ATOM 606 O O . ALA A 1 78 ? -16.495 -2.108 11.282 1.00 92.25 78 ALA A O 1
ATOM 607 N N . PHE A 1 79 ? -15.341 -3.705 10.170 1.00 79.25 79 PHE A N 1
ATOM 608 C CA . PHE A 1 79 ? -16.074 -3.631 8.909 1.00 79.25 79 PHE A CA 1
ATOM 609 C C . PHE A 1 79 ? -16.637 -5.019 8.597 1.00 79.25 79 PHE A C 1
ATOM 611 O O . PHE A 1 79 ? -15.994 -6.021 8.911 1.00 79.25 79 PHE A O 1
ATOM 618 N N . THR A 1 80 ? -17.862 -5.063 8.074 1.00 79.94 80 THR A N 1
ATOM 619 C CA . THR A 1 80 ? -18.611 -6.293 7.766 1.00 79.94 80 THR A CA 1
ATOM 620 C C . THR A 1 80 ? -18.789 -6.423 6.265 1.00 79.94 80 THR A C 1
ATOM 622 O O . THR A 1 80 ? -19.001 -5.366 5.628 1.00 79.94 80 THR A O 1
#